Protein AF-Q0FZ08-F1 (afdb_monomer_lite)

Organism: NCBI:txid314231

Secondary structure (DSSP, 8-state):
---SSTTS-SEETTEE-IIIIIHHHHHHHHH---HHHHHHHHHHHHHHHHHTT-HHHHHHHHHHHHHHHHHHHHHHHTT--TTS---

Sequence (87 aa):
MTDYCTLWPDRLFGVEIGEACCKPHDEAYDAGGSLVDFVASNVDLGACVAALGLSAWGVLMAIGTTLFGWIFFRWRRKGLDKSRPFR

Foldseek 3Di:
DQPFCPPDDCDDPNQGLRVQQRRVLVVQVVLPDDPVSQLVSLLSSLVRCVVSVNNVVSVVSSVVCNVVVVVVSVCQVVCVPVVDHDD

Structure (mmCIF, N/CA/C/O backbone):
data_AF-Q0FZ08-F1
#
_entry.id   AF-Q0FZ08-F1
#
loop_
_atom_site.group_PDB
_atom_site.id
_atom_site.type_symbol
_atom_site.label_atom_id
_atom_site.label_alt_id
_atom_site.label_comp_id
_atom_site.label_asym_id
_atom_site.label_entity_id
_atom_site.label_seq_id
_atom_site.pdbx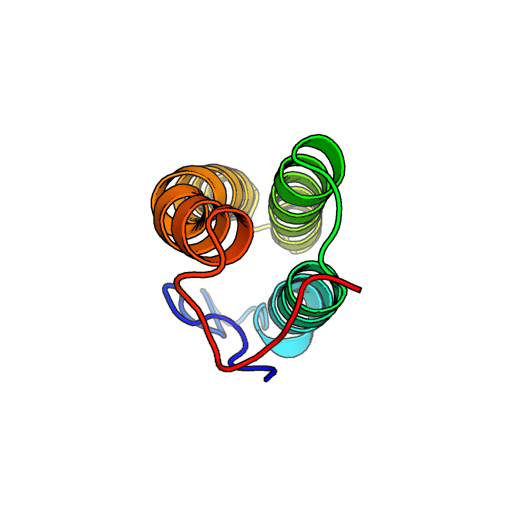_PDB_ins_code
_atom_site.Cartn_x
_atom_site.Cartn_y
_atom_site.Cartn_z
_atom_site.occupancy
_atom_site.B_iso_or_equiv
_atom_site.auth_seq_id
_atom_site.auth_comp_id
_atom_site.auth_asym_id
_atom_site.auth_atom_id
_atom_site.pdbx_PDB_model_num
ATOM 1 N N . MET A 1 1 ? 10.257 -10.845 -2.089 1.00 53.81 1 MET A N 1
ATOM 2 C CA . MET A 1 1 ? 10.276 -11.039 -0.649 1.00 53.81 1 MET A CA 1
ATOM 3 C C . MET A 1 1 ? 8.999 -10.394 -0.207 1.00 53.81 1 MET A C 1
ATOM 5 O O . MET A 1 1 ? 8.839 -9.219 -0.469 1.00 53.81 1 MET A O 1
ATOM 9 N N . THR A 1 2 ? 8.078 -11.202 0.295 1.00 75.31 2 THR A N 1
ATOM 10 C CA . THR A 1 2 ? 6.832 -10.709 0.869 1.00 75.31 2 THR A CA 1
ATOM 11 C C . THR A 1 2 ? 7.120 -10.499 2.342 1.00 75.31 2 THR A C 1
ATOM 13 O O . THR A 1 2 ? 7.292 -11.472 3.079 1.00 75.31 2 THR A O 1
ATOM 16 N N . ASP A 1 3 ? 7.309 -9.252 2.731 1.00 78.94 3 ASP A N 1
ATOM 17 C CA . ASP A 1 3 ? 7.489 -8.822 4.113 1.00 78.94 3 ASP A CA 1
ATOM 18 C C . ASP A 1 3 ? 6.202 -8.231 4.701 1.00 78.94 3 ASP A C 1
ATOM 20 O O . ASP A 1 3 ? 6.200 -7.787 5.847 1.00 78.94 3 ASP A O 1
ATOM 24 N N . TYR A 1 4 ? 5.101 -8.340 3.951 1.00 86.31 4 TYR A N 1
ATOM 25 C CA . TYR A 1 4 ? 3.789 -7.830 4.297 1.00 86.31 4 TYR A CA 1
ATOM 26 C C . TYR A 1 4 ? 3.889 -6.336 4.607 1.00 86.31 4 TYR A C 1
ATOM 28 O O . TYR A 1 4 ? 4.444 -5.559 3.835 1.00 86.31 4 TYR A O 1
ATOM 36 N N . CYS A 1 5 ? 3.315 -5.872 5.707 1.00 85.31 5 CYS A N 1
ATOM 37 C CA . CYS A 1 5 ? 3.343 -4.461 6.018 1.00 85.31 5 CYS A CA 1
ATOM 38 C C . CYS A 1 5 ? 4.698 -4.064 6.662 1.00 85.31 5 CYS A C 1
ATOM 40 O O . CYS A 1 5 ? 4.795 -3.893 7.869 1.00 85.31 5 CYS A O 1
ATOM 42 N N . THR A 1 6 ? 5.772 -3.848 5.887 1.00 78.31 6 THR A N 1
ATOM 43 C CA . THR A 1 6 ? 7.126 -3.558 6.435 1.00 78.31 6 THR A CA 1
ATOM 44 C C . THR A 1 6 ? 7.180 -2.353 7.385 1.00 78.31 6 THR A C 1
ATOM 46 O O . THR A 1 6 ? 7.914 -2.343 8.374 1.00 78.31 6 THR A O 1
ATOM 49 N N . LEU A 1 7 ? 6.440 -1.291 7.049 1.00 80.50 7 LEU A N 1
ATOM 50 C CA . LEU A 1 7 ? 6.401 -0.015 7.782 1.00 80.50 7 LEU A CA 1
ATOM 51 C C . LEU A 1 7 ? 5.080 0.198 8.533 1.00 80.50 7 LEU A C 1
ATOM 53 O O . LEU A 1 7 ? 4.887 1.240 9.160 1.00 80.50 7 LEU A O 1
ATOM 57 N N . TRP A 1 8 ? 4.165 -0.764 8.447 1.00 87.75 8 TRP A N 1
ATOM 58 C CA . TRP A 1 8 ? 2.786 -0.628 8.899 1.00 87.75 8 TRP A CA 1
ATOM 59 C C . TRP A 1 8 ? 2.377 -1.867 9.699 1.00 87.75 8 TRP A C 1
ATOM 61 O O . TRP A 1 8 ? 2.973 -2.922 9.553 1.00 87.75 8 TRP A O 1
ATOM 71 N N . PRO A 1 9 ? 1.379 -1.793 10.580 1.00 88.81 9 PRO A N 1
ATOM 72 C CA . PRO A 1 9 ? 0.909 -2.995 11.254 1.00 88.81 9 PRO A CA 1
ATOM 73 C C . PRO A 1 9 ? 0.129 -3.893 10.278 1.00 88.81 9 PRO A C 1
ATOM 75 O O . PRO A 1 9 ? -0.779 -3.415 9.600 1.00 88.81 9 PRO A O 1
ATOM 78 N N . ASP A 1 10 ? 0.417 -5.200 10.266 1.00 89.81 10 ASP A N 1
ATOM 79 C CA . ASP A 1 10 ? -0.339 -6.191 9.473 1.00 89.81 10 ASP A CA 1
ATOM 80 C C . ASP A 1 10 ? -1.813 -6.271 9.869 1.00 89.81 10 ASP A C 1
ATOM 82 O O . ASP A 1 10 ? -2.670 -6.615 9.057 1.00 89.81 10 ASP A O 1
ATOM 86 N N . ARG A 1 11 ? -2.127 -5.909 11.113 1.00 92.75 11 ARG A N 1
ATOM 87 C CA . ARG A 1 11 ? -3.489 -5.853 11.625 1.00 92.75 11 ARG A CA 1
ATOM 88 C C . ARG A 1 11 ? -3.745 -4.534 12.316 1.00 92.75 11 ARG A C 1
ATOM 90 O O . ARG A 1 11 ? -2.962 -4.099 13.158 1.00 92.75 11 ARG A O 1
ATOM 97 N N . LEU A 1 12 ? -4.896 -3.938 12.044 1.00 92.69 12 LEU A N 1
ATOM 98 C CA . LEU A 1 12 ? -5.281 -2.686 12.668 1.00 92.69 12 LEU A CA 1
ATOM 99 C C . LEU A 1 12 ? -6.754 -2.694 13.062 1.00 92.69 12 LEU A C 1
ATOM 101 O O . LEU A 1 12 ? -7.618 -3.039 12.265 1.00 92.69 12 LEU A O 1
ATOM 105 N N . PHE A 1 13 ? -7.047 -2.323 14.311 1.00 91.94 13 PHE A N 1
ATOM 106 C CA . PHE A 1 13 ? -8.408 -2.354 14.868 1.00 91.94 13 PHE A CA 1
ATOM 107 C C . PHE A 1 13 ? -9.115 -3.714 14.684 1.00 91.94 13 PHE A C 1
ATOM 109 O O . PHE A 1 13 ? -10.332 -3.781 14.553 1.00 91.94 13 PHE A O 1
ATOM 116 N N . GLY A 1 14 ? -8.347 -4.809 14.662 1.00 90.50 14 GLY A N 1
ATOM 117 C CA . GLY A 1 14 ? -8.855 -6.167 14.441 1.00 90.50 14 GLY A CA 1
ATOM 118 C C . 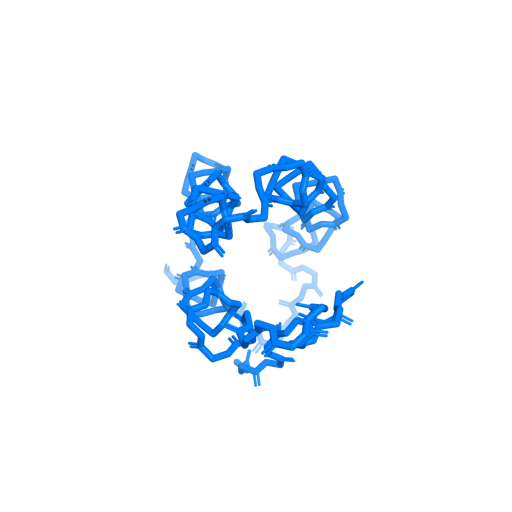GLY A 1 14 ? -9.012 -6.574 12.970 1.00 90.50 14 GLY A C 1
ATOM 119 O O . GLY A 1 14 ? -9.215 -7.761 12.705 1.00 90.50 14 GLY A O 1
ATOM 120 N N . VAL A 1 15 ? -8.840 -5.647 12.026 1.00 92.38 15 VAL A N 1
ATOM 121 C CA . VAL A 1 15 ? -8.879 -5.889 10.577 1.00 92.38 15 VAL A CA 1
ATOM 122 C C . VAL A 1 15 ? -7.513 -6.368 10.089 1.00 92.38 15 VAL A C 1
ATOM 124 O O . VAL A 1 15 ? -6.508 -5.709 10.349 1.00 92.38 15 VAL A O 1
ATOM 127 N N . GLU A 1 16 ? -7.479 -7.508 9.398 1.00 93.88 16 GLU A N 1
ATOM 128 C CA . GLU A 1 16 ? -6.275 -8.047 8.749 1.00 93.88 16 GLU A CA 1
ATOM 129 C C . GLU A 1 16 ? -6.006 -7.312 7.429 1.00 93.88 16 GLU A C 1
ATOM 131 O O . GLU A 1 16 ? -6.806 -7.378 6.497 1.00 93.88 16 GLU A O 1
ATOM 136 N N . ILE A 1 17 ? -4.882 -6.598 7.367 1.00 93.50 17 ILE A N 1
ATOM 137 C CA . ILE A 1 17 ? -4.435 -5.789 6.224 1.00 93.50 17 ILE A CA 1
ATOM 138 C C . ILE A 1 17 ? -3.259 -6.461 5.515 1.00 93.50 17 ILE A C 1
ATOM 140 O O . ILE A 1 17 ? -3.178 -6.418 4.287 1.00 93.50 17 ILE A O 1
ATOM 144 N N . GLY A 1 18 ? -2.359 -7.081 6.282 1.00 91.25 18 GLY A N 1
ATOM 145 C CA . GLY A 1 18 ? -1.106 -7.656 5.802 1.00 91.25 18 GLY A CA 1
ATOM 146 C C . GLY A 1 18 ? -1.334 -8.624 4.656 1.00 91.25 18 GLY A C 1
ATOM 147 O O . GLY A 1 18 ? -0.865 -8.412 3.538 1.00 91.25 18 GLY A O 1
ATOM 148 N N . GLU A 1 19 ? -2.131 -9.656 4.908 1.00 90.94 19 GLU A N 1
ATOM 149 C CA . GLU A 1 19 ? -2.390 -10.693 3.913 1.00 90.94 19 GLU A CA 1
ATOM 150 C C . GLU A 1 19 ? -3.308 -10.219 2.776 1.00 90.94 19 GLU A C 1
ATOM 152 O O . GLU A 1 19 ? -3.110 -10.604 1.625 1.00 90.94 19 GLU A O 1
ATOM 157 N N . ALA A 1 20 ? -4.281 -9.353 3.079 1.00 91.50 20 ALA A N 1
ATOM 158 C CA . ALA A 1 20 ? -5.281 -8.902 2.113 1.00 91.50 20 ALA A CA 1
ATOM 159 C C . ALA A 1 20 ? -4.764 -7.823 1.146 1.00 91.50 20 ALA A C 1
ATOM 161 O O . ALA A 1 20 ? -5.170 -7.807 -0.014 1.00 91.50 20 ALA A O 1
ATOM 162 N N . CYS A 1 21 ? -3.890 -6.927 1.614 1.00 94.69 21 CYS A N 1
ATOM 163 C CA . CYS A 1 21 ? -3.470 -5.737 0.870 1.00 94.69 21 CYS A CA 1
ATOM 164 C C . CYS A 1 21 ? -1.947 -5.572 0.771 1.00 94.69 21 CYS A C 1
ATOM 166 O O . CYS A 1 21 ? -1.459 -5.241 -0.309 1.00 94.69 21 CYS A O 1
ATOM 168 N N . CYS A 1 22 ? -1.181 -5.808 1.844 1.00 93.31 22 CYS A N 1
ATOM 169 C CA . CYS A 1 22 ? 0.277 -5.613 1.797 1.00 93.31 22 CYS A CA 1
ATOM 170 C C . CYS A 1 22 ? 0.980 -6.705 0.974 1.00 93.31 22 CYS A C 1
ATOM 172 O O . CYS A 1 22 ? 1.828 -6.394 0.149 1.00 93.31 22 CYS A O 1
ATOM 174 N N . LYS A 1 23 ? 0.572 -7.973 1.085 1.00 93.75 23 LYS A N 1
ATOM 175 C CA . LYS A 1 23 ? 1.162 -9.055 0.280 1.00 93.75 23 LYS A CA 1
ATOM 176 C C . LYS A 1 23 ? 1.025 -8.835 -1.242 1.00 93.75 23 LYS A C 1
ATOM 178 O O . LYS A 1 23 ? 2.037 -8.939 -1.934 1.00 93.75 23 LYS A O 1
ATOM 183 N N . PRO A 1 24 ? -0.164 -8.506 -1.789 1.00 92.06 24 PRO A N 1
ATOM 184 C CA . PRO A 1 24 ? -0.288 -8.155 -3.206 1.00 92.06 24 PRO A CA 1
ATOM 185 C C . PRO A 1 24 ? 0.544 -6.928 -3.610 1.00 92.06 24 PRO A C 1
ATOM 187 O O . PRO A 1 24 ? 1.056 -6.868 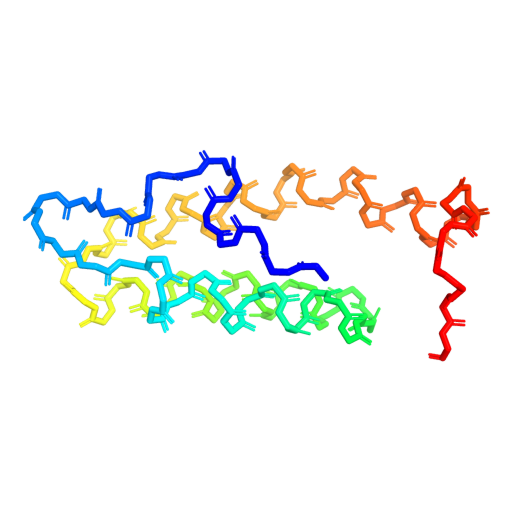-4.728 1.00 92.06 24 PRO A O 1
ATOM 190 N N . HIS A 1 25 ? 0.701 -5.953 -2.706 1.00 92.44 25 HIS A N 1
ATOM 191 C CA . HIS A 1 25 ? 1.550 -4.783 -2.937 1.00 92.44 25 HIS A CA 1
ATOM 192 C C . HIS A 1 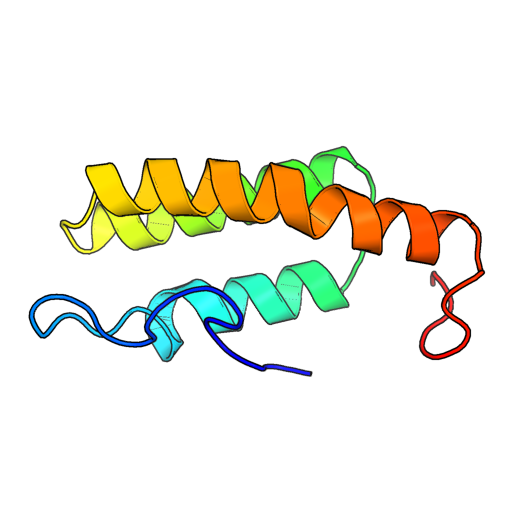25 ? 3.031 -5.161 -3.044 1.00 92.44 25 HIS A C 1
ATOM 194 O O . HIS A 1 25 ? 3.689 -4.719 -3.987 1.00 92.44 25 HIS A O 1
ATOM 200 N N . ASP A 1 26 ? 3.527 -6.038 -2.169 1.00 89.94 26 ASP A N 1
ATOM 201 C CA . ASP A 1 26 ? 4.897 -6.558 -2.234 1.00 89.94 26 ASP A CA 1
ATOM 202 C C . ASP A 1 26 ? 5.155 -7.290 -3.551 1.00 89.94 26 ASP A C 1
ATOM 204 O O . ASP A 1 26 ? 6.189 -7.089 -4.187 1.00 89.94 26 ASP A O 1
ATOM 208 N N . GLU A 1 27 ? 4.207 -8.129 -3.982 1.00 89.25 27 GLU A N 1
ATOM 209 C CA . GLU A 1 27 ? 4.289 -8.870 -5.244 1.00 89.25 27 GLU A CA 1
ATOM 210 C C . GLU A 1 27 ? 4.369 -7.916 -6.445 1.00 89.25 27 GLU A C 1
ATOM 212 O O . GLU A 1 27 ? 5.214 -8.102 -7.326 1.00 89.25 27 GLU A O 1
ATOM 217 N N . ALA A 1 28 ? 3.559 -6.853 -6.451 1.00 87.50 28 ALA A N 1
ATOM 218 C CA . ALA A 1 28 ? 3.610 -5.813 -7.475 1.00 87.50 28 ALA A CA 1
ATOM 219 C C . ALA A 1 28 ? 4.929 -5.019 -7.431 1.00 87.50 28 ALA A C 1
ATOM 221 O O . ALA A 1 28 ? 5.536 -4.754 -8.469 1.00 87.50 28 ALA A O 1
ATOM 222 N N . TYR A 1 29 ? 5.413 -4.667 -6.238 1.00 83.19 29 TYR A N 1
ATOM 223 C CA . TYR A 1 29 ? 6.676 -3.947 -6.070 1.00 83.19 29 TYR A CA 1
ATOM 224 C C . TYR A 1 29 ? 7.887 -4.783 -6.512 1.00 83.19 29 TYR A C 1
ATOM 226 O O . TYR A 1 29 ? 8.860 -4.259 -7.069 1.00 83.19 29 TYR A O 1
ATOM 234 N N . ASP A 1 30 ? 7.830 -6.095 -6.292 1.00 84.19 30 ASP A N 1
ATOM 235 C CA . ASP A 1 30 ? 8.858 -7.043 -6.703 1.00 84.19 30 ASP A CA 1
ATOM 236 C C . ASP A 1 30 ? 8.835 -7.385 -8.188 1.00 84.19 30 ASP A C 1
ATOM 238 O O . ASP A 1 30 ? 9.906 -7.610 -8.759 1.00 84.19 30 ASP A O 1
ATOM 242 N N . ALA A 1 31 ? 7.657 -7.397 -8.815 1.00 83.69 31 ALA A N 1
ATOM 243 C CA . ALA A 1 31 ? 7.538 -7.482 -10.267 1.00 83.69 31 ALA A CA 1
ATOM 244 C C . ALA A 1 31 ? 8.244 -6.301 -10.962 1.00 83.69 31 ALA A C 1
ATOM 246 O O . ALA A 1 31 ? 8.682 -6.422 -12.106 1.00 83.69 31 ALA A O 1
ATOM 247 N N . GLY A 1 32 ? 8.428 -5.188 -10.243 1.00 76.75 32 GLY A N 1
ATOM 248 C CA . GLY A 1 32 ? 9.101 -3.995 -10.733 1.00 76.75 32 GLY A CA 1
ATOM 249 C C . GLY A 1 32 ? 8.204 -3.194 -11.672 1.00 76.75 32 GLY A C 1
ATOM 250 O O . GLY A 1 32 ? 6.983 -3.246 -11.582 1.00 76.75 32 GLY A O 1
ATOM 251 N N . GLY A 1 33 ? 8.816 -2.411 -12.561 1.00 82.81 33 GLY A N 1
ATOM 252 C CA . GLY A 1 33 ? 8.086 -1.625 -13.555 1.00 82.81 33 GLY A CA 1
ATOM 253 C C . GLY A 1 33 ? 8.521 -0.167 -13.639 1.00 82.81 33 GLY A C 1
ATOM 254 O O . GLY A 1 33 ? 9.544 0.264 -13.094 1.00 82.81 33 GLY A O 1
ATOM 255 N N . SER A 1 34 ? 7.742 0.599 -14.391 1.00 86.69 34 SER A N 1
ATOM 256 C CA . SER A 1 34 ? 7.929 2.030 -14.575 1.00 86.69 34 SER A CA 1
ATOM 257 C C . SER A 1 34 ? 7.585 2.811 -13.304 1.00 86.69 34 SER A C 1
ATOM 259 O O . SER A 1 34 ? 7.074 2.286 -12.316 1.00 86.69 34 SER A O 1
ATOM 261 N N . LEU A 1 35 ? 7.845 4.121 -13.323 1.00 85.25 35 LEU A N 1
ATOM 262 C CA . LEU A 1 35 ? 7.389 4.980 -12.233 1.00 85.25 35 LEU A CA 1
ATOM 263 C C . LEU A 1 35 ? 5.854 4.991 -12.108 1.00 85.25 35 LEU A C 1
ATOM 265 O O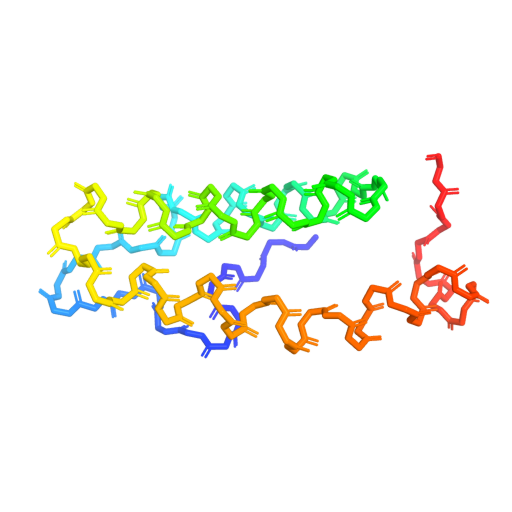 . LEU A 1 35 ? 5.335 5.144 -11.008 1.00 85.25 35 LEU A O 1
ATOM 269 N N . VAL A 1 36 ? 5.142 4.841 -13.226 1.00 88.19 36 VAL A N 1
ATOM 270 C CA . VAL A 1 36 ? 3.678 4.799 -13.222 1.00 88.19 36 VAL A CA 1
ATOM 271 C C . VAL A 1 36 ? 3.201 3.552 -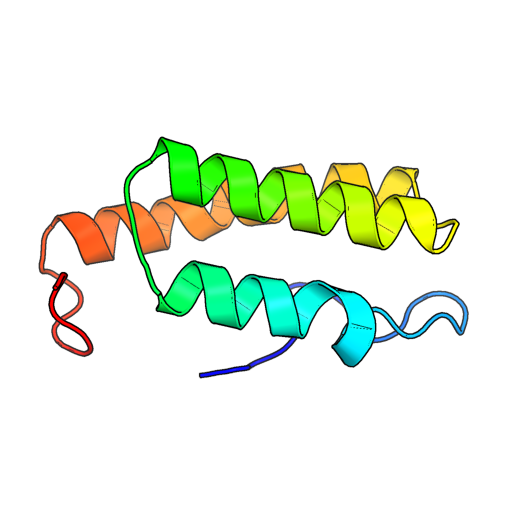12.486 1.00 88.19 36 VAL A C 1
ATOM 273 O O . VAL A 1 36 ? 2.339 3.675 -11.626 1.00 88.19 36 VAL A O 1
ATOM 276 N N . ASP A 1 37 ? 3.834 2.403 -12.732 1.00 87.69 37 ASP A N 1
ATOM 277 C CA . ASP A 1 37 ? 3.498 1.136 -12.068 1.00 87.69 37 ASP A CA 1
ATOM 278 C C . ASP A 1 37 ? 3.774 1.201 -10.560 1.00 87.69 37 ASP A C 1
ATOM 280 O O . ASP A 1 37 ? 2.958 0.756 -9.760 1.00 87.69 37 ASP A O 1
ATOM 284 N N . PHE A 1 38 ? 4.877 1.847 -10.155 1.00 88.44 38 PHE A N 1
ATOM 285 C CA . PHE A 1 38 ? 5.172 2.096 -8.740 1.00 88.44 38 PHE A CA 1
ATOM 286 C C . PHE A 1 38 ? 4.104 2.963 -8.058 1.00 88.44 38 PHE A C 1
ATOM 288 O O . PHE A 1 38 ? 3.695 2.681 -6.937 1.00 88.44 38 PHE A O 1
ATOM 295 N N . VAL A 1 39 ? 3.668 4.050 -8.700 1.00 90.94 39 VAL A N 1
ATOM 296 C CA . VAL A 1 39 ? 2.636 4.918 -8.113 1.00 90.94 39 VAL A CA 1
ATOM 297 C C . VAL A 1 39 ? 1.287 4.204 -8.094 1.00 90.94 39 VAL A C 1
ATOM 299 O O . VAL A 1 39 ? 0.586 4.281 -7.087 1.00 90.94 39 VAL A O 1
ATOM 302 N N . ALA A 1 40 ? 0.945 3.489 -9.168 1.00 92.44 40 ALA A N 1
ATOM 303 C CA . ALA A 1 40 ? -0.284 2.714 -9.265 1.00 92.44 40 ALA A CA 1
ATOM 304 C C . ALA A 1 40 ? -0.364 1.662 -8.153 1.00 92.44 40 ALA A C 1
ATOM 306 O O . ALA A 1 40 ? -1.358 1.638 -7.436 1.00 92.44 40 ALA A O 1
ATOM 307 N N . SER A 1 41 ? 0.706 0.898 -7.907 1.00 93.06 41 SER A N 1
ATOM 308 C CA . SER A 1 41 ? 0.700 -0.113 -6.845 1.00 93.06 41 SER A CA 1
ATOM 309 C C . SER A 1 41 ? 0.473 0.493 -5.454 1.00 93.06 41 SER A C 1
ATOM 311 O O . SER A 1 41 ? -0.279 -0.062 -4.655 1.00 93.06 41 SER A O 1
ATOM 313 N N . ASN A 1 42 ? 1.040 1.669 -5.157 1.00 94.44 42 ASN A N 1
ATOM 314 C CA . ASN A 1 42 ? 0.796 2.360 -3.883 1.00 94.44 42 ASN A CA 1
ATOM 315 C C . ASN A 1 42 ? -0.646 2.884 -3.761 1.00 94.44 42 ASN A C 1
ATOM 317 O O . ASN A 1 42 ? -1.210 2.885 -2.666 1.00 94.44 42 ASN A O 1
ATOM 321 N N . VAL A 1 43 ? -1.243 3.339 -4.867 1.00 95.31 43 VAL A N 1
ATOM 322 C CA . VAL A 1 43 ? -2.654 3.755 -4.906 1.00 95.31 43 VAL A CA 1
ATOM 323 C C . VAL A 1 43 ? -3.572 2.551 -4.706 1.00 95.31 43 VAL A C 1
ATOM 325 O O . VAL A 1 43 ? -4.503 2.637 -3.905 1.00 95.31 43 VAL A O 1
ATOM 328 N N . ASP A 1 44 ? -3.278 1.426 -5.356 1.00 95.62 44 ASP A N 1
ATOM 329 C CA . ASP A 1 44 ? -4.033 0.179 -5.223 1.00 95.62 44 ASP A CA 1
ATOM 330 C C . ASP A 1 44 ? -3.977 -0.360 -3.789 1.00 95.62 44 ASP A C 1
ATOM 332 O O . ASP A 1 44 ? -5.007 -0.759 -3.241 1.00 95.62 44 ASP A O 1
ATOM 336 N N . LEU A 1 45 ? -2.814 -0.272 -3.127 1.00 95.19 45 LEU A N 1
ATOM 337 C CA . LEU A 1 45 ? -2.681 -0.557 -1.695 1.00 95.19 45 LEU A CA 1
ATOM 338 C C . LEU A 1 45 ? -3.638 0.315 -0.870 1.00 95.19 45 LEU A C 1
ATOM 340 O O . LEU A 1 45 ? -4.398 -0.196 -0.046 1.00 95.19 45 LEU A O 1
ATOM 344 N N . GLY A 1 46 ? -3.638 1.630 -1.105 1.00 96.06 46 GLY A N 1
ATOM 345 C CA . GLY A 1 46 ? -4.521 2.552 -0.393 1.00 96.06 46 GLY A CA 1
ATOM 346 C C . GLY A 1 46 ? -6.006 2.268 -0.626 1.00 96.06 46 GLY A C 1
ATOM 347 O O . GLY A 1 46 ? -6.795 2.299 0.321 1.00 96.06 46 GLY A O 1
ATOM 348 N N . ALA A 1 47 ? -6.387 1.945 -1.863 1.00 97.44 47 ALA A N 1
ATOM 349 C CA . ALA A 1 47 ? -7.753 1.577 -2.223 1.00 97.44 47 ALA A CA 1
ATOM 350 C C . ALA A 1 47 ? -8.185 0.256 -1.565 1.00 97.44 47 ALA A C 1
ATOM 352 O O . ALA A 1 47 ? -9.292 0.179 -1.030 1.00 97.44 47 ALA A O 1
ATOM 353 N N . CYS A 1 48 ? -7.303 -0.748 -1.535 1.00 96.94 48 CYS A N 1
ATOM 354 C CA . CYS A 1 48 ? -7.541 -2.020 -0.853 1.00 96.94 48 CYS A CA 1
ATOM 355 C C . CYS A 1 48 ? -7.815 -1.804 0.641 1.00 96.94 48 CYS A C 1
ATOM 357 O O . CYS A 1 48 ? -8.850 -2.224 1.155 1.00 96.94 48 CYS A O 1
ATOM 359 N N . VAL A 1 49 ? -6.948 -1.052 1.328 1.00 96.56 49 VAL A N 1
ATOM 360 C CA . VAL A 1 49 ? -7.109 -0.738 2.758 1.00 96.56 49 VAL A CA 1
ATOM 361 C C . VAL A 1 49 ? -8.384 0.073 3.012 1.00 96.56 49 VAL A C 1
ATOM 363 O O . VAL A 1 49 ? -9.099 -0.163 3.988 1.00 96.56 49 VAL A O 1
ATOM 366 N N . ALA A 1 50 ? -8.722 1.005 2.118 1.00 96.62 50 ALA A N 1
ATOM 367 C CA . ALA A 1 50 ? -9.959 1.770 2.219 1.00 96.62 50 ALA A CA 1
ATOM 368 C C . ALA A 1 50 ? -11.211 0.892 2.080 1.00 96.62 50 ALA A C 1
ATOM 370 O O . ALA A 1 50 ? -12.184 1.121 2.801 1.00 96.62 50 ALA A O 1
ATOM 371 N N . ALA A 1 51 ? -11.178 -0.124 1.212 1.00 96.62 51 ALA A N 1
ATOM 372 C CA . ALA A 1 51 ? -12.264 -1.088 1.045 1.00 96.62 51 ALA A CA 1
ATOM 373 C C . ALA A 1 51 ? -12.475 -1.974 2.286 1.00 96.62 51 ALA A C 1
ATOM 375 O O . ALA A 1 51 ? -13.592 -2.429 2.526 1.00 96.62 51 ALA A O 1
ATOM 376 N N . LEU A 1 52 ? -11.447 -2.147 3.125 1.00 95.25 52 LEU A N 1
ATOM 377 C CA . LEU A 1 52 ? -11.549 -2.816 4.429 1.00 95.25 52 LEU A CA 1
ATOM 378 C C . LEU A 1 52 ? -12.157 -1.928 5.537 1.00 95.25 52 LEU A C 1
ATOM 380 O O . LEU A 1 52 ? -12.155 -2.303 6.708 1.00 95.25 52 LEU A O 1
ATOM 384 N N . GLY A 1 53 ? -12.666 -0.739 5.195 1.00 95.12 53 GLY A N 1
ATOM 385 C CA . GLY A 1 53 ? -13.246 0.214 6.149 1.00 95.12 53 GLY A CA 1
ATOM 386 C C . GLY A 1 53 ? -12.221 1.134 6.821 1.00 95.12 53 GLY A C 1
ATOM 387 O O . GLY A 1 53 ? -12.574 1.903 7.714 1.00 95.12 53 GLY A O 1
ATOM 388 N N . LEU A 1 54 ? -10.958 1.098 6.385 1.00 95.12 54 LEU A N 1
ATOM 389 C CA . LEU A 1 54 ? -9.851 1.869 6.954 1.00 95.12 54 LEU A CA 1
ATOM 390 C C . LEU A 1 54 ? -9.412 3.012 6.027 1.00 95.12 54 LEU A C 1
ATOM 392 O O . LEU A 1 54 ? -8.228 3.211 5.777 1.00 95.12 54 LEU A O 1
ATOM 396 N N . SER A 1 55 ? -10.360 3.792 5.505 1.00 95.25 55 SER A N 1
ATOM 397 C CA . SER A 1 55 ? -10.119 4.780 4.437 1.00 95.25 55 SER A CA 1
ATOM 398 C C . SER A 1 55 ? -9.038 5.817 4.759 1.00 95.25 55 SER A C 1
ATOM 400 O O . SER A 1 55 ? -8.167 6.069 3.929 1.00 95.25 55 SER A O 1
ATOM 402 N N . ALA A 1 56 ? -9.040 6.383 5.972 1.00 94.31 56 ALA A N 1
ATOM 403 C CA . ALA A 1 56 ? -7.997 7.322 6.394 1.00 94.31 56 ALA A CA 1
ATOM 404 C C . ALA A 1 56 ? -6.611 6.657 6.413 1.00 94.31 56 ALA A C 1
ATOM 406 O O . ALA A 1 56 ? -5.619 7.266 6.013 1.00 94.31 56 ALA A O 1
ATOM 407 N N . TRP A 1 57 ? -6.554 5.386 6.820 1.00 94.19 57 TRP A N 1
ATOM 408 C CA . TRP A 1 57 ? -5.314 4.625 6.803 1.00 94.19 57 TRP A CA 1
ATOM 409 C C . TRP A 1 57 ? -4.863 4.260 5.400 1.00 94.19 57 TRP A C 1
ATOM 411 O O . TRP A 1 57 ? -3.678 4.372 5.121 1.00 94.19 57 TRP A O 1
ATOM 421 N N . GLY A 1 58 ? -5.783 3.920 4.500 1.00 94.75 58 GLY A N 1
ATOM 422 C CA . GLY A 1 58 ? -5.448 3.668 3.101 1.00 94.75 58 GLY A CA 1
ATOM 423 C C . GLY A 1 58 ? -4.768 4.869 2.445 1.00 94.75 58 GLY A C 1
ATOM 424 O O . GLY A 1 58 ? -3.739 4.715 1.792 1.00 94.75 58 GLY A O 1
ATOM 425 N N . VAL A 1 59 ? -5.268 6.083 2.700 1.00 95.69 59 VAL A N 1
ATOM 426 C CA . VAL A 1 59 ? -4.639 7.320 2.206 1.00 95.69 59 VAL A CA 1
ATOM 427 C C . VAL A 1 59 ? -3.235 7.504 2.788 1.00 95.69 59 VAL A C 1
ATOM 429 O O . VAL A 1 59 ? -2.290 7.779 2.049 1.00 95.69 59 VAL A O 1
ATOM 432 N N . LEU A 1 60 ? -3.078 7.336 4.103 1.00 94.88 60 LEU A N 1
ATOM 433 C CA . LEU A 1 60 ? -1.778 7.480 4.761 1.00 94.88 60 LEU A CA 1
ATOM 434 C C . LEU A 1 60 ? -0.771 6.422 4.293 1.00 94.88 60 LEU A C 1
ATOM 436 O O . LEU A 1 60 ? 0.392 6.757 4.066 1.00 94.88 60 LEU A O 1
ATOM 440 N N . MET A 1 61 ? -1.216 5.178 4.104 1.00 94.25 61 MET A N 1
ATOM 441 C CA . MET A 1 61 ? -0.388 4.090 3.596 1.00 94.25 61 MET A CA 1
ATOM 442 C C . MET A 1 61 ? 0.087 4.385 2.179 1.00 94.25 61 MET A C 1
ATOM 444 O O . MET A 1 61 ? 1.291 4.359 1.957 1.00 94.25 61 MET A O 1
ATOM 448 N N . ALA A 1 62 ? -0.807 4.776 1.264 1.00 93.88 62 ALA A N 1
ATOM 449 C CA . ALA A 1 62 ? -0.442 5.133 -0.109 1.00 93.88 62 ALA A CA 1
ATOM 450 C C . ALA A 1 62 ? 0.581 6.282 -0.173 1.00 93.88 62 ALA A C 1
ATOM 452 O O . ALA A 1 62 ? 1.548 6.228 -0.938 1.00 93.88 62 ALA A O 1
ATOM 453 N N . ILE A 1 63 ? 0.401 7.323 0.647 1.00 93.69 63 ILE A N 1
ATOM 454 C CA . ILE A 1 63 ? 1.338 8.454 0.711 1.00 93.69 63 ILE A CA 1
ATOM 455 C C . ILE A 1 63 ? 2.681 8.004 1.293 1.00 93.69 63 ILE A C 1
ATOM 457 O O . ILE A 1 63 ? 3.731 8.289 0.713 1.00 93.69 63 ILE A O 1
ATOM 461 N N . GLY A 1 64 ? 2.670 7.297 2.424 1.00 92.12 64 GLY A N 1
ATOM 462 C CA . GLY A 1 64 ? 3.894 6.871 3.095 1.00 92.12 64 GLY A CA 1
ATOM 463 C C . GLY A 1 64 ? 4.712 5.896 2.250 1.00 92.12 64 GLY A C 1
ATOM 464 O O . GLY A 1 64 ? 5.910 6.115 2.070 1.00 92.12 64 GLY A O 1
ATOM 465 N N . THR A 1 65 ? 4.089 4.878 1.651 1.00 90.62 65 THR A N 1
ATOM 466 C CA . THR A 1 65 ? 4.797 3.941 0.761 1.00 90.62 65 THR A CA 1
ATOM 467 C C . THR A 1 65 ? 5.311 4.626 -0.499 1.00 90.62 65 THR A C 1
ATOM 469 O O . THR A 1 65 ? 6.416 4.318 -0.940 1.00 90.62 65 THR A O 1
ATOM 472 N N . THR A 1 66 ? 4.610 5.636 -1.023 1.00 90.94 66 THR A N 1
ATOM 473 C CA . THR A 1 66 ? 5.121 6.437 -2.144 1.00 90.94 66 THR A CA 1
ATOM 474 C C . THR A 1 66 ? 6.372 7.227 -1.754 1.00 90.94 66 THR A C 1
ATOM 476 O O . THR A 1 66 ? 7.374 7.181 -2.468 1.00 90.94 66 THR A O 1
ATOM 479 N N . LEU A 1 67 ? 6.353 7.935 -0.620 1.00 89.25 67 LEU A N 1
ATOM 480 C CA . LEU A 1 67 ? 7.466 8.789 -0.189 1.00 89.25 67 LEU A CA 1
ATOM 481 C C . LEU A 1 67 ? 8.701 7.980 0.229 1.00 89.25 67 LEU A C 1
ATOM 483 O O . LEU A 1 67 ? 9.811 8.270 -0.222 1.00 89.25 67 LEU A O 1
ATOM 487 N N . PHE A 1 68 ? 8.520 6.954 1.063 1.00 85.44 68 PHE A N 1
ATOM 488 C CA . PHE A 1 68 ? 9.626 6.123 1.546 1.00 85.44 68 PHE A CA 1
ATOM 489 C C . PHE A 1 68 ? 10.080 5.111 0.487 1.00 85.44 68 PHE A C 1
ATOM 491 O O . PHE A 1 68 ? 11.282 4.946 0.265 1.00 85.44 68 PHE A O 1
ATOM 498 N N . GLY A 1 69 ? 9.142 4.504 -0.245 1.00 82.00 69 GLY A N 1
ATOM 499 C CA . GLY A 1 69 ? 9.431 3.569 -1.334 1.00 82.00 69 GLY A CA 1
ATOM 500 C C . GLY A 1 69 ? 10.143 4.219 -2.520 1.00 82.00 69 GLY A C 1
ATOM 501 O O . GLY A 1 69 ? 10.903 3.545 -3.217 1.00 82.00 69 GLY A O 1
ATOM 502 N N . TRP A 1 70 ? 9.995 5.536 -2.719 1.00 83.06 70 TRP A N 1
ATOM 503 C CA . TRP A 1 70 ? 10.724 6.278 -3.753 1.00 83.06 70 TRP A CA 1
ATOM 504 C C . TRP A 1 70 ? 12.246 6.220 -3.571 1.00 83.06 70 TRP A C 1
ATOM 506 O O . TRP A 1 70 ? 12.985 6.133 -4.558 1.00 83.06 70 TRP A O 1
ATOM 516 N N . ILE A 1 71 ? 12.732 6.249 -2.325 1.00 80.94 71 ILE A N 1
ATOM 517 C CA . ILE A 1 71 ? 14.169 6.178 -2.022 1.00 80.94 71 ILE A CA 1
ATOM 518 C C . ILE A 1 71 ? 14.733 4.853 -2.548 1.00 80.94 71 ILE A C 1
ATOM 520 O O . ILE A 1 71 ? 15.689 4.850 -3.329 1.00 80.94 71 ILE A O 1
ATOM 524 N N . PHE A 1 72 ? 14.073 3.745 -2.206 1.00 75.88 72 PHE A N 1
ATOM 525 C CA . PHE A 1 72 ? 14.444 2.399 -2.644 1.00 75.88 72 PHE A CA 1
ATOM 526 C C . PHE A 1 72 ? 14.267 2.211 -4.154 1.00 75.88 72 PHE A C 1
ATOM 528 O O . PHE A 1 72 ? 15.170 1.712 -4.828 1.00 75.88 72 PHE A O 1
ATOM 535 N N . PHE A 1 73 ? 13.167 2.712 -4.720 1.00 75.94 73 PHE A N 1
ATOM 536 C CA . PHE A 1 73 ? 12.906 2.659 -6.158 1.00 75.94 73 PHE A CA 1
ATOM 537 C C . PHE A 1 73 ? 14.008 3.365 -6.960 1.00 75.94 73 PHE A C 1
ATOM 539 O O . PHE A 1 73 ? 14.470 2.870 -7.990 1.00 75.94 73 PHE A O 1
ATOM 546 N N . ARG A 1 74 ? 14.489 4.518 -6.479 1.00 79.44 74 ARG A N 1
ATOM 547 C CA . ARG A 1 74 ? 15.567 5.276 -7.126 1.00 79.44 74 ARG A CA 1
ATOM 548 C C . ARG A 1 74 ? 16.929 4.596 -6.987 1.00 79.44 74 ARG A C 1
ATOM 550 O O . ARG A 1 74 ? 17.744 4.733 -7.899 1.00 79.44 74 ARG A O 1
ATOM 557 N N . TRP A 1 75 ? 17.185 3.872 -5.899 1.00 76.69 75 TRP A N 1
ATOM 558 C CA . TRP A 1 75 ? 18.395 3.055 -5.746 1.00 76.69 75 TRP A CA 1
ATOM 559 C C . TRP A 1 75 ? 18.383 1.834 -6.676 1.00 76.69 75 TRP A C 1
ATOM 561 O O . TRP A 1 75 ? 19.380 1.604 -7.366 1.00 76.69 75 TRP A O 1
ATOM 571 N N . ARG A 1 76 ? 17.239 1.141 -6.804 1.00 71.50 76 ARG A N 1
ATOM 572 C CA . ARG A 1 76 ? 17.035 0.059 -7.788 1.00 71.50 76 ARG A CA 1
ATOM 573 C C . ARG A 1 76 ? 17.212 0.544 -9.226 1.00 71.50 76 ARG A C 1
ATOM 575 O O . ARG A 1 76 ? 17.992 -0.039 -9.972 1.00 71.50 76 ARG A O 1
ATOM 582 N N . ARG A 1 77 ? 16.587 1.666 -9.611 1.00 71.75 77 ARG A N 1
ATOM 583 C CA . ARG A 1 77 ? 16.720 2.228 -10.975 1.00 71.75 77 ARG A CA 1
ATOM 584 C C . ARG A 1 77 ? 18.149 2.621 -11.355 1.00 71.75 77 ARG A C 1
ATOM 586 O O . ARG A 1 77 ? 18.479 2.637 -12.534 1.00 71.75 77 ARG A O 1
ATOM 593 N N . LYS A 1 78 ? 18.990 2.975 -10.380 1.00 72.88 78 LYS A N 1
ATOM 594 C CA . LYS A 1 78 ? 20.405 3.311 -10.609 1.00 72.88 78 LYS A CA 1
ATOM 595 C C . LYS A 1 78 ? 21.320 2.081 -10.662 1.00 72.88 78 LYS A C 1
ATOM 597 O O . LYS A 1 78 ? 22.529 2.255 -10.779 1.00 72.88 78 LYS A O 1
ATOM 602 N N . GLY A 1 79 ? 20.777 0.865 -10.536 1.00 62.81 79 GLY A N 1
ATOM 603 C CA . GLY A 1 79 ? 21.564 -0.371 -10.483 1.00 62.81 79 GLY A CA 1
ATOM 604 C C . GLY A 1 79 ? 22.460 -0.476 -9.244 1.00 62.81 79 GLY A C 1
ATOM 605 O O . GLY A 1 79 ? 23.417 -1.246 -9.237 1.00 62.81 79 GLY A O 1
ATOM 606 N N . LEU A 1 80 ? 22.185 0.325 -8.206 1.00 59.88 80 LEU A N 1
ATOM 607 C CA . LEU A 1 80 ? 22.928 0.297 -6.943 1.00 59.88 80 LEU A CA 1
ATOM 608 C C . LEU A 1 80 ? 22.451 -0.847 -6.041 1.00 59.88 80 LEU A C 1
ATOM 610 O O . LEU A 1 80 ? 23.213 -1.334 -5.210 1.00 59.88 80 LEU A O 1
ATOM 614 N N . ASP A 1 81 ? 21.217 -1.306 -6.246 1.00 58.94 81 ASP A N 1
ATOM 615 C CA . ASP A 1 81 ? 20.723 -2.561 -5.696 1.00 58.94 81 ASP A CA 1
ATOM 616 C C . ASP A 1 81 ? 21.148 -3.723 -6.610 1.00 58.94 81 ASP A C 1
ATOM 618 O O . ASP A 1 81 ? 20.538 -3.987 -7.645 1.00 58.94 81 ASP A O 1
ATOM 622 N N . LYS A 1 82 ? 22.235 -4.411 -6.241 1.00 53.41 82 LYS A N 1
ATOM 623 C CA . LYS A 1 82 ? 22.738 -5.590 -6.969 1.00 53.41 82 LYS A CA 1
ATOM 624 C C . LYS A 1 82 ? 21.932 -6.861 -6.693 1.00 53.41 82 LYS A C 1
ATOM 626 O O . LYS A 1 82 ? 22.227 -7.892 -7.291 1.00 53.41 82 LYS A O 1
ATOM 631 N N . SER A 1 83 ? 20.963 -6.822 -5.775 1.00 58.22 83 SER A N 1
ATOM 632 C CA . SER A 1 83 ? 20.239 -8.025 -5.368 1.00 58.22 83 SER A CA 1
ATOM 633 C C . SER A 1 83 ? 19.201 -8.473 -6.401 1.00 58.22 83 SER A C 1
ATOM 635 O O . SER A 1 83 ? 18.872 -9.659 -6.429 1.00 58.22 83 SER A O 1
ATOM 637 N N . ARG A 1 84 ? 18.715 -7.574 -7.279 1.00 52.84 84 ARG A N 1
ATOM 638 C CA . ARG A 1 84 ? 17.755 -7.892 -8.354 1.00 52.84 84 ARG A CA 1
ATOM 639 C C . ARG A 1 84 ? 17.925 -6.951 -9.561 1.00 52.84 84 ARG A C 1
ATOM 641 O O . ARG A 1 84 ? 17.622 -5.766 -9.433 1.00 52.84 84 ARG A O 1
ATOM 648 N N . PRO A 1 85 ? 18.398 -7.429 -10.729 1.00 45.28 85 PRO A N 1
ATOM 649 C CA . PRO A 1 85 ? 18.437 -6.602 -11.930 1.00 45.28 85 PRO A CA 1
ATOM 650 C C . PRO A 1 85 ? 17.010 -6.276 -12.390 1.00 45.28 85 PRO A C 1
ATOM 652 O O . PRO A 1 85 ? 16.149 -7.155 -12.391 1.00 45.28 85 PRO A O 1
ATOM 655 N N . PHE A 1 86 ? 16.782 -5.024 -12.799 1.00 48.97 86 PHE A N 1
ATOM 656 C CA . PHE A 1 86 ? 15.614 -4.646 -13.601 1.00 48.97 86 PHE A CA 1
ATOM 657 C C . PHE A 1 86 ? 15.584 -5.572 -14.826 1.00 48.97 86 PHE A C 1
ATOM 659 O O . PHE A 1 86 ? 16.550 -5.585 -15.594 1.00 48.97 86 PHE A O 1
ATOM 666 N N . ARG A 1 87 ? 14.538 -6.392 -14.950 1.00 47.84 87 ARG A N 1
ATOM 667 C CA . ARG A 1 87 ? 14.323 -7.272 -16.100 1.00 47.84 87 ARG A CA 1
ATOM 668 C C . ARG A 1 87 ? 13.290 -6.665 -17.028 1.00 47.84 87 ARG A C 1
ATOM 670 O O . ARG A 1 87 ? 12.308 -6.108 -16.496 1.00 47.84 87 ARG A O 1
#

pLDDT: mean 84.9, std 12.91, range [45.28, 97.44]

Radius of gyration: 12.9 Å; chains: 1; bounding box: 36×20×31 Å